Protein AF-A0A817J236-F1 (afdb_monomer_lite)

pLDDT: mean 90.13, std 6.98, range [57.06, 98.0]

Structure (mmCIF, N/CA/C/O backbone):
data_AF-A0A817J236-F1
#
_entry.id   AF-A0A817J236-F1
#
loop_
_atom_site.group_PDB
_atom_site.id
_atom_site.type_symbol
_atom_site.label_atom_id
_atom_site.label_alt_id
_atom_site.label_comp_id
_atom_site.label_asym_id
_atom_site.label_entity_id
_atom_site.label_seq_id
_atom_site.pdbx_PDB_ins_code
_atom_site.Cartn_x
_atom_site.Cartn_y
_atom_site.Cartn_z
_atom_site.occupancy
_atom_site.B_iso_or_equiv
_atom_site.auth_seq_id
_atom_site.auth_comp_id
_atom_site.auth_asym_id
_atom_site.auth_atom_id
_atom_site.pdbx_PDB_model_num
ATOM 1 N N . MET A 1 1 ? 10.620 3.086 -35.179 1.00 59.16 1 MET A N 1
ATOM 2 C CA . MET A 1 1 ? 10.027 1.957 -34.423 1.00 59.16 1 MET A CA 1
ATOM 3 C C . MET A 1 1 ? 8.522 2.167 -34.340 1.00 59.16 1 MET A C 1
ATOM 5 O O . MET A 1 1 ? 8.106 3.310 -34.234 1.00 59.16 1 MET A O 1
ATOM 9 N N . SER A 1 2 ? 7.717 1.107 -34.434 1.00 77.25 2 SER A N 1
ATOM 10 C CA . SER A 1 2 ? 6.258 1.175 -34.258 1.00 77.25 2 SER A CA 1
ATOM 11 C C . SER A 1 2 ? 5.903 0.584 -32.892 1.00 77.25 2 SER A C 1
ATOM 13 O O . SER A 1 2 ? 6.349 -0.519 -32.577 1.00 77.25 2 SER A O 1
ATOM 15 N N . PHE A 1 3 ? 5.149 1.328 -32.078 1.00 79.44 3 PHE A N 1
ATOM 16 C CA . PHE A 1 3 ? 4.637 0.852 -30.793 1.00 79.44 3 PHE A CA 1
ATOM 17 C C . PHE A 1 3 ? 3.575 -0.228 -31.025 1.00 79.44 3 PHE A C 1
ATOM 19 O O . PHE A 1 3 ? 2.620 -0.015 -31.772 1.00 79.44 3 PHE A O 1
ATOM 26 N N . ARG A 1 4 ? 3.741 -1.389 -30.383 1.00 83.38 4 ARG A N 1
ATOM 27 C CA . ARG A 1 4 ? 2.764 -2.484 -30.404 1.00 83.38 4 ARG A CA 1
ATOM 28 C C . ARG A 1 4 ? 2.146 -2.613 -29.009 1.00 83.38 4 ARG A C 1
ATOM 30 O O . ARG A 1 4 ? 2.825 -3.117 -28.118 1.00 83.38 4 ARG A O 1
ATOM 37 N N . PRO A 1 5 ? 0.895 -2.170 -28.795 1.00 85.62 5 PRO A N 1
ATOM 38 C CA . PRO A 1 5 ? 0.278 -2.233 -27.478 1.00 85.62 5 PRO A CA 1
ATOM 39 C C . PRO A 1 5 ? -0.109 -3.672 -27.134 1.00 85.62 5 PRO A C 1
ATOM 41 O O . PRO A 1 5 ? -1.067 -4.213 -27.683 1.00 85.62 5 PRO A O 1
ATOM 44 N N . VAL A 1 6 ? 0.607 -4.279 -26.190 1.00 91.50 6 VAL A N 1
ATOM 45 C CA . VAL A 1 6 ? 0.179 -5.508 -25.511 1.00 91.50 6 VAL A CA 1
ATOM 46 C C . VAL A 1 6 ? -0.031 -5.163 -24.042 1.00 91.50 6 VAL A C 1
ATOM 48 O O . VAL A 1 6 ? 0.921 -4.847 -23.335 1.00 91.50 6 VAL A O 1
ATOM 51 N N . ILE A 1 7 ? -1.287 -5.175 -23.595 1.00 90.69 7 ILE A N 1
ATOM 52 C CA . ILE A 1 7 ? -1.672 -4.791 -22.232 1.00 90.69 7 ILE A CA 1
ATOM 53 C C . ILE A 1 7 ? -2.074 -6.048 -21.466 1.00 90.69 7 ILE A C 1
ATOM 55 O O . ILE A 1 7 ? -2.933 -6.806 -21.915 1.00 90.69 7 ILE A O 1
ATOM 59 N N . ILE A 1 8 ? -1.464 -6.253 -20.299 1.00 91.81 8 ILE A N 1
ATOM 60 C CA . ILE A 1 8 ? -1.727 -7.392 -19.417 1.00 91.81 8 ILE A CA 1
ATOM 61 C C . ILE A 1 8 ? -2.245 -6.854 -18.084 1.00 91.81 8 ILE A C 1
ATOM 63 O O . ILE A 1 8 ? -1.614 -6.000 -17.463 1.00 91.81 8 ILE A O 1
ATOM 67 N N . ILE A 1 9 ? -3.389 -7.368 -17.631 1.00 92.38 9 ILE A N 1
ATOM 68 C CA . 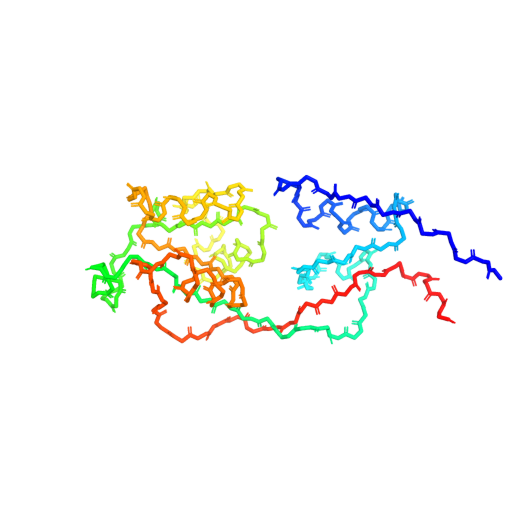ILE A 1 9 ? -3.935 -7.041 -16.312 1.00 92.38 9 ILE A CA 1
ATOM 69 C C . ILE A 1 9 ? -3.299 -7.981 -15.290 1.00 92.38 9 ILE A C 1
ATOM 71 O O . ILE A 1 9 ? -3.453 -9.201 -15.368 1.00 92.38 9 ILE A O 1
ATOM 75 N N . ALA A 1 10 ? -2.571 -7.413 -14.333 1.00 90.94 10 ALA A N 1
ATOM 76 C CA . ALA A 1 10 ? -1.937 -8.195 -13.286 1.00 90.94 10 ALA A CA 1
ATOM 77 C C . ALA A 1 10 ? -2.973 -8.741 -12.288 1.00 90.94 10 ALA A C 1
ATOM 79 O O . ALA A 1 10 ? -4.012 -8.126 -12.039 1.00 90.94 10 ALA A O 1
ATOM 80 N N . LYS A 1 11 ? -2.689 -9.907 -11.694 1.00 91.12 11 LYS A N 1
ATOM 81 C CA . LYS A 1 11 ? -3.563 -10.498 -10.669 1.00 91.12 11 LYS A CA 1
ATOM 82 C C . LYS A 1 11 ? -3.641 -9.567 -9.448 1.00 91.12 11 LYS A C 1
ATOM 84 O O . LYS A 1 11 ? -2.601 -9.055 -9.047 1.00 91.12 11 LYS A O 1
ATOM 89 N N . PRO A 1 12 ? -4.798 -9.423 -8.776 1.00 86.06 12 PRO A N 1
ATOM 90 C CA . PRO A 1 12 ? -4.933 -8.551 -7.599 1.00 86.06 12 PRO A CA 1
ATOM 91 C C . PRO A 1 12 ? -4.017 -8.901 -6.416 1.00 86.06 12 PRO A C 1
ATOM 93 O O . PRO A 1 12 ? -3.822 -8.080 -5.528 1.00 86.06 12 PRO A O 1
ATOM 96 N N . THR A 1 13 ? -3.489 -10.127 -6.389 1.00 88.19 13 THR A N 1
ATOM 97 C CA . THR A 1 13 ? -2.601 -10.650 -5.342 1.00 88.19 13 THR A CA 1
ATOM 98 C C . THR A 1 13 ? -1.115 -10.488 -5.664 1.00 88.19 13 THR A C 1
ATOM 100 O O . THR A 1 13 ? -0.286 -10.899 -4.853 1.00 88.19 13 THR A O 1
ATOM 103 N N . ILE A 1 14 ? -0.765 -9.988 -6.856 1.00 90.94 14 ILE A N 1
ATOM 104 C CA . ILE A 1 14 ? 0.638 -9.814 -7.244 1.00 90.94 14 ILE A CA 1
ATOM 105 C C . ILE A 1 14 ? 1.301 -8.782 -6.334 1.00 90.94 14 ILE A C 1
ATOM 107 O O . ILE A 1 14 ? 0.718 -7.735 -6.036 1.00 90.94 14 ILE A O 1
ATOM 111 N N . GLN A 1 15 ? 2.526 -9.056 -5.900 1.00 90.56 15 GLN A N 1
ATOM 112 C CA . GLN A 1 15 ? 3.254 -8.109 -5.070 1.00 90.56 15 GLN A CA 1
ATOM 113 C C . GLN A 1 15 ? 3.867 -6.997 -5.921 1.00 90.56 15 GLN A C 1
ATOM 115 O O . GLN A 1 15 ? 4.341 -7.218 -7.036 1.00 90.56 15 GLN A O 1
ATOM 120 N N . TYR A 1 16 ? 3.937 -5.784 -5.368 1.00 90.44 16 TYR A N 1
ATOM 121 C CA . TYR A 1 16 ? 4.554 -4.645 -6.059 1.00 90.44 16 TYR A CA 1
ATOM 122 C C . TYR A 1 16 ? 6.016 -4.907 -6.437 1.00 90.44 16 TYR A C 1
ATOM 124 O O . TYR A 1 16 ? 6.477 -4.426 -7.466 1.00 90.44 16 TYR A O 1
ATOM 132 N N . ASN A 1 17 ? 6.744 -5.677 -5.624 1.00 91.19 17 ASN A N 1
ATOM 133 C CA . ASN A 1 17 ? 8.123 -6.048 -5.936 1.00 91.19 17 ASN A CA 1
ATOM 134 C C . ASN A 1 17 ? 8.205 -6.972 -7.155 1.00 91.19 17 ASN A C 1
ATOM 136 O O . ASN A 1 17 ? 9.044 -6.730 -8.008 1.00 91.19 17 ASN A O 1
ATOM 140 N N . GLU A 1 18 ? 7.291 -7.936 -7.295 1.00 93.06 18 GLU A N 1
ATOM 141 C CA . GLU A 1 18 ? 7.250 -8.819 -8.469 1.00 93.06 18 GLU A CA 1
ATOM 142 C C . GLU A 1 18 ? 6.985 -8.030 -9.759 1.00 93.06 18 GLU A C 1
ATOM 144 O O . GLU A 1 18 ? 7.561 -8.326 -10.803 1.00 93.06 18 GLU A O 1
ATOM 149 N N . LEU A 1 19 ? 6.152 -6.985 -9.688 1.00 94.06 19 LEU A N 1
ATOM 150 C CA . LEU A 1 19 ? 5.909 -6.099 -10.827 1.00 94.06 19 LEU A CA 1
ATOM 151 C C . LEU A 1 19 ? 7.170 -5.322 -11.236 1.00 94.06 19 LEU A C 1
ATOM 153 O O . LEU A 1 19 ? 7.469 -5.210 -12.420 1.00 94.06 19 LEU A O 1
ATOM 157 N N . VAL A 1 20 ? 7.922 -4.794 -10.269 1.00 94.50 20 VAL A N 1
ATOM 158 C CA . VAL A 1 20 ? 9.167 -4.051 -10.538 1.00 94.50 20 VAL A CA 1
ATOM 159 C C . VAL A 1 20 ? 10.261 -4.993 -11.048 1.00 94.50 20 VAL A C 1
ATOM 161 O O . VAL A 1 20 ? 10.929 -4.674 -12.031 1.00 94.50 20 VAL A O 1
ATOM 164 N N . ASP A 1 21 ? 10.385 -6.179 -10.453 1.00 94.88 21 ASP A N 1
ATOM 165 C CA . ASP A 1 21 ? 11.308 -7.218 -10.912 1.00 94.88 21 ASP A CA 1
ATOM 166 C C . ASP A 1 21 ? 10.977 -7.650 -12.353 1.00 94.88 21 ASP A C 1
ATOM 168 O O . ASP A 1 21 ? 11.881 -7.910 -13.144 1.00 94.88 21 ASP A O 1
ATOM 172 N N . GLY A 1 22 ? 9.697 -7.678 -12.740 1.00 94.88 22 GLY A N 1
ATOM 173 C CA . GLY A 1 22 ? 9.283 -7.965 -14.116 1.00 94.88 22 GLY A CA 1
ATOM 174 C C . GLY A 1 22 ? 9.746 -6.921 -15.140 1.00 94.88 22 GLY A C 1
ATOM 175 O O . GLY A 1 22 ? 10.158 -7.306 -16.237 1.00 94.88 22 GLY A O 1
ATOM 176 N N . VAL A 1 23 ? 9.769 -5.631 -14.773 1.00 95.06 23 VAL A N 1
ATOM 177 C CA . VAL A 1 23 ? 10.363 -4.567 -15.611 1.00 95.06 23 VAL A CA 1
ATOM 178 C C . VAL A 1 23 ? 11.875 -4.760 -15.726 1.00 95.06 23 VAL A C 1
ATOM 180 O O . VAL A 1 23 ? 12.414 -4.774 -16.833 1.00 95.06 23 VAL A O 1
ATOM 183 N N . ALA A 1 24 ? 12.559 -4.965 -14.595 1.00 95.06 24 ALA A N 1
ATOM 184 C CA . ALA A 1 24 ? 14.010 -5.163 -14.561 1.00 95.06 24 ALA A CA 1
ATOM 185 C C . ALA A 1 24 ? 14.448 -6.378 -15.402 1.00 95.06 24 ALA A C 1
ATOM 187 O O . ALA A 1 24 ? 15.418 -6.310 -16.156 1.00 95.06 24 ALA A O 1
ATOM 188 N N . ASN A 1 25 ? 13.679 -7.469 -15.335 1.00 95.06 25 ASN A N 1
ATOM 189 C CA . ASN A 1 25 ? 13.939 -8.716 -16.057 1.00 95.06 25 ASN A CA 1
ATOM 190 C C . ASN A 1 25 ? 13.378 -8.740 -17.489 1.00 95.06 25 ASN A C 1
ATOM 192 O O . ASN A 1 25 ? 13.415 -9.787 -18.136 1.00 95.06 25 ASN A O 1
ATOM 196 N N . ARG A 1 26 ? 12.871 -7.609 -18.002 1.00 92.44 26 ARG A N 1
ATOM 197 C CA . ARG A 1 26 ? 12.355 -7.470 -19.377 1.00 92.44 26 ARG A CA 1
ATOM 198 C C . ARG A 1 26 ? 11.197 -8.426 -19.710 1.00 92.44 26 ARG A C 1
ATOM 200 O O . ARG A 1 26 ? 11.026 -8.807 -20.867 1.00 92.44 26 ARG A O 1
ATOM 207 N N . LEU A 1 27 ? 10.390 -8.800 -18.714 1.00 93.88 27 LEU A N 1
ATOM 208 C CA . LEU A 1 27 ? 9.151 -9.562 -18.932 1.00 93.88 27 LEU A CA 1
ATOM 209 C C . LEU A 1 27 ? 8.049 -8.684 -19.542 1.00 93.88 27 LEU A C 1
ATOM 211 O O . LEU A 1 27 ? 7.189 -9.173 -20.271 1.00 93.88 27 LEU A O 1
ATOM 215 N N . PHE A 1 28 ? 8.086 -7.389 -19.244 1.00 92.19 28 PHE A N 1
ATOM 216 C CA . PHE A 1 28 ? 7.265 -6.342 -19.843 1.00 92.19 28 PHE A CA 1
ATOM 217 C C . PHE A 1 28 ? 8.041 -5.021 -19.814 1.00 92.19 28 PHE A C 1
ATOM 219 O O . PHE A 1 28 ? 8.956 -4.850 -19.009 1.00 92.19 28 PHE A O 1
ATOM 226 N N . ASP A 1 29 ? 7.691 -4.087 -20.701 1.00 91.50 29 ASP A N 1
ATOM 227 C CA . ASP A 1 29 ? 8.440 -2.833 -20.854 1.00 91.50 29 ASP A CA 1
ATOM 228 C C . ASP A 1 29 ? 8.280 -1.888 -19.656 1.00 91.50 29 ASP A C 1
ATOM 230 O O . ASP A 1 29 ? 9.214 -1.175 -19.293 1.00 91.50 29 ASP A O 1
ATOM 234 N N . THR A 1 30 ? 7.092 -1.866 -19.046 1.00 92.50 30 THR A N 1
ATOM 235 C CA . THR A 1 30 ? 6.775 -1.018 -17.893 1.00 92.50 30 THR A CA 1
ATOM 236 C C . THR A 1 30 ? 5.516 -1.505 -17.171 1.00 92.50 30 THR A C 1
ATOM 238 O O . THR A 1 30 ? 4.798 -2.374 -17.669 1.00 92.50 30 THR A O 1
ATOM 241 N N . VAL A 1 31 ? 5.218 -0.925 -16.006 1.00 93.44 31 VAL A N 1
ATOM 242 C CA . VAL A 1 31 ? 3.954 -1.119 -15.290 1.00 93.44 31 VAL A CA 1
ATOM 243 C C . VAL A 1 31 ? 3.346 0.226 -14.895 1.00 93.44 31 VAL A C 1
ATOM 245 O O . VAL A 1 31 ? 4.016 1.099 -14.352 1.00 93.44 31 VAL A O 1
ATOM 248 N N . MET A 1 32 ? 2.045 0.388 -15.131 1.00 90.44 32 MET A N 1
ATOM 249 C CA . MET A 1 32 ? 1.290 1.578 -14.735 1.00 90.44 32 MET A CA 1
ATOM 250 C C . MET A 1 32 ? 0.388 1.231 -13.551 1.00 90.44 32 MET A C 1
ATOM 252 O O . MET A 1 32 ? -0.706 0.701 -13.715 1.00 90.44 32 MET A O 1
ATOM 256 N N . THR A 1 33 ? 0.870 1.488 -12.338 1.00 87.00 33 THR A N 1
ATOM 257 C CA . THR A 1 33 ? 0.107 1.295 -11.097 1.00 87.00 33 THR A CA 1
ATOM 258 C C . THR A 1 33 ? 0.648 2.216 -10.002 1.00 87.00 33 THR A C 1
ATOM 260 O O . THR A 1 33 ? 1.588 2.979 -10.227 1.00 87.00 33 THR A O 1
ATOM 263 N N . SER A 1 34 ? 0.082 2.150 -8.800 1.00 86.19 34 SER A N 1
ATOM 264 C CA . SER A 1 34 ? 0.527 2.880 -7.611 1.00 86.19 34 SER A CA 1
ATOM 265 C C . SER A 1 34 ? 1.841 2.330 -7.027 1.00 86.19 34 SER A C 1
ATOM 267 O O . SER A 1 34 ? 1.925 2.040 -5.831 1.00 86.19 34 SER A O 1
ATOM 269 N N . VAL A 1 35 ? 2.876 2.162 -7.863 1.00 89.25 35 VAL A N 1
ATOM 270 C CA . VAL A 1 35 ? 4.226 1.788 -7.417 1.00 89.25 35 VAL A CA 1
ATOM 271 C C . VAL A 1 35 ? 4.862 2.988 -6.739 1.00 89.25 35 VAL A C 1
ATOM 273 O O . VAL A 1 35 ? 5.006 4.057 -7.329 1.00 89.25 35 VAL A O 1
ATOM 276 N N . ALA A 1 36 ? 5.252 2.809 -5.484 1.00 87.44 36 ALA A N 1
ATOM 277 C CA . ALA A 1 36 ? 6.041 3.791 -4.760 1.00 87.44 36 ALA A CA 1
ATOM 278 C C . ALA A 1 36 ? 7.530 3.431 -4.819 1.00 87.44 36 ALA A C 1
ATOM 280 O O . ALA A 1 36 ? 7.905 2.256 -4.766 1.00 87.44 36 ALA A O 1
ATOM 281 N N . ILE A 1 37 ? 8.376 4.454 -4.899 1.00 86.88 37 ILE A N 1
ATOM 282 C CA . ILE A 1 37 ? 9.831 4.294 -4.882 1.00 86.88 37 ILE A CA 1
ATOM 283 C C . ILE A 1 37 ? 10.267 3.794 -3.504 1.00 86.88 37 ILE A C 1
ATOM 285 O O . ILE A 1 37 ? 9.797 4.290 -2.477 1.00 86.88 37 ILE A O 1
ATOM 289 N N . ASN A 1 38 ? 11.212 2.861 -3.485 1.00 85.38 38 ASN A N 1
ATOM 290 C CA . ASN A 1 38 ? 12.009 2.556 -2.303 1.00 85.38 38 ASN A CA 1
ATOM 291 C C . ASN A 1 38 ? 13.462 2.269 -2.716 1.00 85.38 38 ASN A C 1
ATOM 293 O O . ASN A 1 38 ? 13.766 2.095 -3.901 1.00 85.38 38 ASN A O 1
ATOM 297 N N . ALA A 1 39 ? 14.362 2.201 -1.734 1.00 86.00 39 ALA A N 1
ATOM 298 C CA . ALA A 1 39 ? 15.788 1.992 -1.981 1.00 86.00 39 ALA A CA 1
ATOM 299 C C . ALA A 1 39 ? 16.098 0.654 -2.676 1.00 86.00 39 ALA A C 1
ATOM 301 O O . ALA A 1 39 ? 17.104 0.552 -3.371 1.00 86.00 39 ALA A O 1
ATOM 302 N N . LYS A 1 40 ? 15.255 -0.373 -2.501 1.00 89.06 40 LY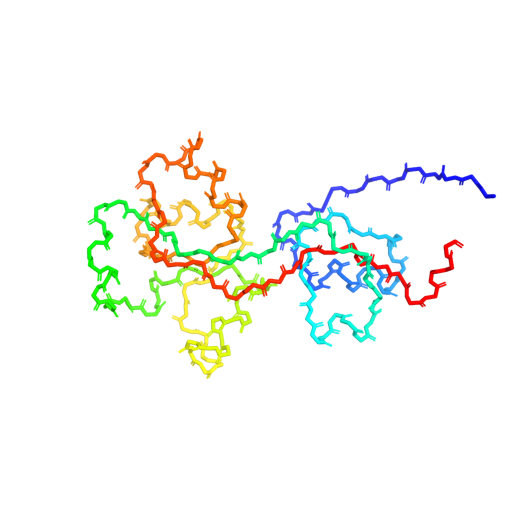S A N 1
ATOM 303 C CA . LYS A 1 40 ? 15.421 -1.671 -3.169 1.00 89.06 40 LYS A CA 1
ATOM 304 C C . LYS A 1 40 ? 15.093 -1.565 -4.660 1.00 89.06 40 LYS A C 1
ATOM 306 O O . LYS A 1 40 ? 15.889 -1.997 -5.485 1.00 89.06 40 LYS A O 1
ATOM 311 N N . ARG A 1 41 ? 13.952 -0.965 -5.003 1.00 91.31 41 ARG A N 1
ATOM 312 C CA . ARG A 1 41 ? 13.466 -0.821 -6.383 1.00 91.31 41 ARG A CA 1
ATOM 313 C C . ARG A 1 41 ? 14.352 0.125 -7.193 1.00 91.31 41 ARG A C 1
ATOM 315 O O . ARG A 1 41 ? 14.710 -0.201 -8.315 1.00 91.31 41 ARG A O 1
ATOM 322 N N . ASN A 1 42 ? 14.801 1.226 -6.588 1.00 90.69 42 ASN A N 1
ATOM 323 C CA . ASN A 1 42 ? 15.660 2.217 -7.250 1.00 90.69 42 ASN A CA 1
ATOM 324 C C . ASN A 1 42 ? 17.058 1.689 -7.633 1.00 90.69 42 ASN A C 1
ATOM 326 O O . ASN A 1 42 ? 17.817 2.380 -8.299 1.00 90.69 42 ASN A O 1
ATOM 330 N N . LYS A 1 43 ? 17.434 0.483 -7.183 1.00 93.44 43 LYS A N 1
ATOM 331 C CA . LYS A 1 43 ? 18.684 -0.174 -7.595 1.00 93.44 43 LYS A CA 1
ATOM 332 C C . LYS A 1 43 ? 18.555 -0.952 -8.902 1.00 93.44 43 LYS A C 1
ATOM 334 O O . LYS A 1 43 ? 19.581 -1.240 -9.507 1.00 93.44 43 LYS A O 1
ATOM 339 N N . ILE A 1 44 ? 17.337 -1.333 -9.291 1.00 94.44 44 ILE A N 1
ATOM 340 C CA . ILE A 1 44 ? 17.094 -2.291 -10.383 1.00 94.44 44 ILE A CA 1
ATOM 341 C C . ILE A 1 44 ? 16.276 -1.709 -11.540 1.00 94.44 44 ILE A C 1
ATOM 343 O O . ILE A 1 44 ? 16.272 -2.274 -12.628 1.00 94.44 44 ILE A O 1
ATOM 347 N N . VAL A 1 45 ? 15.586 -0.592 -11.313 1.00 94.62 45 VAL A N 1
ATOM 348 C CA . VAL A 1 45 ? 14.830 0.157 -12.322 1.00 94.62 45 VAL A CA 1
ATOM 349 C C . VAL A 1 45 ? 15.039 1.651 -12.103 1.00 94.62 45 VAL A C 1
ATOM 351 O O . VAL A 1 45 ? 15.315 2.079 -10.979 1.00 94.62 45 VAL A O 1
ATOM 354 N N . ASP A 1 46 ? 14.852 2.424 -13.166 1.00 93.25 46 ASP A N 1
ATOM 355 C CA . ASP A 1 46 ? 14.664 3.868 -13.084 1.00 93.25 46 ASP A CA 1
ATOM 356 C C . ASP A 1 46 ? 13.180 4.191 -12.882 1.00 93.25 46 ASP A C 1
ATOM 358 O O . ASP A 1 46 ? 12.305 3.334 -13.018 1.00 93.25 46 ASP A O 1
ATOM 362 N N . PHE A 1 47 ? 12.874 5.443 -12.556 1.00 92.12 47 PHE A N 1
ATOM 363 C CA . PHE A 1 47 ? 11.504 5.905 -12.369 1.00 92.12 47 PHE A CA 1
ATOM 364 C C . PHE A 1 47 ? 11.230 7.172 -13.180 1.00 92.12 47 PHE A C 1
ATOM 366 O O . PHE A 1 47 ? 12.078 8.056 -13.292 1.00 92.12 47 PHE A O 1
ATOM 373 N N . SER A 1 48 ? 10.017 7.269 -13.727 1.00 92.12 48 SER A N 1
ATOM 374 C CA . SER A 1 48 ? 9.524 8.470 -14.405 1.00 92.12 48 SER A CA 1
ATOM 375 C C . SER A 1 48 ? 9.432 9.672 -13.461 1.00 92.12 48 SER A C 1
ATOM 377 O O . SER A 1 48 ? 9.522 9.540 -12.243 1.00 92.12 48 SER A O 1
ATOM 379 N N . ALA A 1 49 ? 9.088 10.850 -13.989 1.00 90.81 49 ALA A N 1
ATOM 380 C CA . ALA A 1 49 ? 8.557 11.928 -13.153 1.00 90.81 49 ALA A CA 1
ATOM 381 C C . ALA A 1 49 ? 7.330 11.458 -12.338 1.00 90.81 49 ALA A C 1
ATOM 383 O O . ALA A 1 49 ? 6.636 10.510 -12.719 1.00 90.81 49 ALA A O 1
ATOM 384 N N . ALA A 1 50 ? 7.081 12.104 -11.193 1.00 91.69 50 ALA A N 1
ATOM 385 C CA . ALA A 1 50 ? 5.943 11.798 -10.326 1.00 91.69 50 ALA A CA 1
ATOM 386 C C . ALA A 1 50 ? 4.617 11.930 -11.087 1.00 91.69 50 ALA A C 1
ATOM 388 O O . ALA A 1 50 ? 4.318 12.995 -11.621 1.00 91.69 50 ALA A O 1
ATOM 389 N N . ILE A 1 51 ? 3.818 10.860 -11.098 1.00 91.94 51 ILE A N 1
ATOM 390 C CA . ILE A 1 51 ? 2.496 10.855 -11.744 1.00 91.94 51 ILE A CA 1
ATOM 391 C C . ILE A 1 51 ? 1.369 11.160 -10.756 1.00 91.94 51 ILE A C 1
ATOM 393 O O . ILE A 1 51 ? 0.296 11.600 -11.158 1.00 91.94 51 ILE A O 1
ATOM 397 N N . PHE A 1 52 ? 1.597 10.925 -9.459 1.00 90.38 52 PHE A N 1
ATOM 398 C CA . PHE A 1 52 ? 0.597 11.164 -8.422 1.00 90.38 52 PHE A CA 1
ATOM 399 C C . PHE A 1 52 ? 1.249 11.318 -7.035 1.00 90.38 52 PHE A C 1
ATOM 401 O O . PHE A 1 52 ? 2.128 10.520 -6.692 1.00 90.38 52 PHE A O 1
ATOM 408 N N . PRO A 1 53 ? 0.845 12.300 -6.207 1.00 90.56 53 PRO A N 1
ATOM 409 C CA . PRO A 1 53 ? 1.343 12.428 -4.842 1.00 90.56 53 PRO A CA 1
ATOM 410 C C . PRO A 1 53 ? 0.800 11.304 -3.956 1.00 90.56 53 PRO A C 1
ATOM 412 O O . PRO A 1 53 ? -0.380 10.963 -3.983 1.00 90.56 53 PRO A O 1
ATOM 415 N N . ARG A 1 54 ? 1.658 10.738 -3.115 1.00 90.94 54 ARG A N 1
ATOM 416 C CA . ARG A 1 54 ? 1.311 9.649 -2.205 1.00 90.94 54 ARG A CA 1
ATOM 417 C C . ARG A 1 54 ? 1.362 10.134 -0.765 1.00 90.94 54 ARG A C 1
ATOM 419 O O . ARG A 1 54 ? 2.337 10.744 -0.343 1.00 90.94 54 ARG A O 1
ATOM 426 N N . ALA A 1 55 ? 0.360 9.747 0.008 1.00 93.31 55 ALA A N 1
ATOM 427 C CA . ALA A 1 55 ? 0.407 9.750 1.462 1.00 93.31 55 ALA A CA 1
ATOM 428 C C . ALA A 1 55 ? -0.400 8.562 2.004 1.00 93.31 55 ALA A C 1
ATOM 430 O O . ALA A 1 55 ? -1.165 7.941 1.256 1.00 93.31 55 ALA A O 1
ATOM 431 N N . TYR A 1 56 ? -0.227 8.248 3.285 1.00 93.88 56 TYR A N 1
ATOM 432 C CA . TYR A 1 56 ? -1.026 7.254 3.999 1.00 93.88 56 TYR A CA 1
ATOM 433 C C . TYR A 1 56 ? -2.025 7.910 4.952 1.00 93.88 56 TYR A C 1
ATOM 435 O O . TYR A 1 56 ? -1.810 9.021 5.440 1.00 93.88 56 TYR A O 1
ATOM 443 N N . ARG A 1 57 ? -3.129 7.204 5.200 1.00 93.62 57 ARG A N 1
ATOM 444 C CA . ARG A 1 57 ? -4.159 7.524 6.193 1.00 93.62 57 ARG A CA 1
ATOM 445 C C . ARG A 1 57 ? -4.450 6.279 7.027 1.00 93.62 57 ARG A C 1
ATOM 447 O O . ARG A 1 57 ? -4.274 5.155 6.555 1.00 93.62 57 ARG A O 1
ATOM 454 N N . ILE A 1 58 ? -4.921 6.498 8.251 1.00 93.06 58 ILE A N 1
ATOM 455 C CA . ILE A 1 58 ? -5.504 5.445 9.084 1.00 93.06 58 ILE A CA 1
ATOM 456 C C . ILE A 1 58 ? -7.000 5.399 8.794 1.00 93.06 58 ILE A C 1
ATOM 458 O O . ILE A 1 58 ? -7.664 6.437 8.845 1.00 93.06 58 ILE A O 1
ATOM 462 N N . VAL A 1 59 ? -7.521 4.207 8.515 1.00 94.38 59 VAL A N 1
ATOM 463 C CA . VAL A 1 59 ? -8.947 3.947 8.271 1.00 94.38 59 VAL A CA 1
ATOM 464 C C . VAL A 1 59 ? -9.511 3.112 9.409 1.00 94.38 59 VAL A C 1
ATOM 466 O O . VAL A 1 59 ? -8.842 2.200 9.879 1.00 94.38 59 VAL A O 1
ATOM 469 N N . THR A 1 60 ? -10.730 3.419 9.842 1.00 94.38 60 THR A N 1
ATOM 470 C CA . THR A 1 60 ? -11.460 2.700 10.898 1.00 94.38 60 THR A CA 1
ATOM 471 C C . THR A 1 60 ? -12.961 2.731 10.645 1.00 94.38 60 THR A C 1
ATOM 473 O O . THR A 1 60 ? -13.457 3.593 9.922 1.00 94.38 60 THR A O 1
ATOM 476 N N . ARG A 1 61 ? -13.709 1.863 11.331 1.00 93.56 61 ARG A N 1
ATOM 477 C CA . ARG A 1 61 ? -15.153 2.036 11.538 1.00 93.56 61 ARG A CA 1
ATOM 478 C C . ARG A 1 61 ? -15.445 3.298 12.363 1.00 93.56 61 ARG A C 1
ATOM 480 O O . ARG A 1 61 ? -14.758 3.562 13.357 1.00 93.56 61 ARG A O 1
ATOM 487 N N . LYS A 1 62 ? -16.501 4.040 12.011 1.00 90.69 62 LYS A N 1
ATOM 488 C CA . LYS A 1 62 ? -16.942 5.263 12.720 1.00 90.69 62 LYS A CA 1
ATOM 489 C C . LYS A 1 62 ? -17.137 5.087 14.238 1.00 90.69 62 LYS A C 1
ATOM 491 O O . LYS A 1 62 ? -16.594 5.913 14.981 1.00 90.69 62 LYS A O 1
ATOM 496 N N . PRO A 1 63 ? -17.800 4.021 14.739 1.00 83.31 63 PRO A N 1
ATOM 497 C CA . PRO A 1 63 ? -18.009 3.829 16.180 1.00 83.31 63 PRO A CA 1
ATOM 498 C C . PRO A 1 63 ? -16.712 3.667 16.984 1.00 83.31 63 PRO A C 1
ATOM 500 O O . PRO A 1 63 ? -16.687 3.948 18.177 1.00 83.31 63 PRO A O 1
ATOM 503 N N . LYS A 1 64 ? -15.624 3.230 16.337 1.00 77.38 64 LYS A N 1
ATOM 504 C CA . LYS A 1 64 ? -14.323 2.958 16.968 1.00 77.38 64 LYS A CA 1
ATOM 505 C C . LYS A 1 64 ? -13.356 4.144 16.946 1.00 77.38 64 LYS A C 1
ATOM 507 O O . LYS A 1 64 ? -12.275 4.071 17.525 1.00 77.38 64 LYS A O 1
ATOM 512 N N . SER A 1 65 ? -13.744 5.256 16.323 1.00 75.56 65 SER A N 1
ATOM 513 C CA . SER A 1 65 ? -12.866 6.414 16.120 1.00 75.56 65 SER A CA 1
ATOM 514 C C . SER A 1 65 ? -12.325 7.038 17.416 1.00 75.56 65 SER A C 1
ATOM 516 O O . SER A 1 65 ? -11.188 7.509 17.425 1.00 75.56 65 SER A O 1
ATOM 518 N N . ASN A 1 66 ? -13.084 7.001 18.518 1.00 70.81 66 ASN A N 1
ATOM 519 C CA . ASN A 1 66 ? -12.640 7.518 19.819 1.00 70.81 66 ASN A CA 1
ATOM 520 C C . ASN A 1 66 ? -11.619 6.601 20.514 1.00 70.81 66 ASN A C 1
ATOM 522 O O . ASN A 1 66 ? -10.657 7.105 21.091 1.00 70.81 66 ASN A O 1
ATOM 526 N N . ASP A 1 67 ? -11.777 5.277 20.413 1.00 71.88 67 ASP A N 1
ATOM 527 C CA . ASP A 1 67 ? -10.842 4.299 20.995 1.00 71.88 67 ASP A CA 1
ATOM 528 C C . ASP A 1 67 ? -9.443 4.446 20.368 1.00 71.88 67 ASP A C 1
ATOM 530 O O . ASP A 1 67 ? -8.422 4.437 21.057 1.00 71.88 67 ASP A O 1
ATOM 534 N N . ILE A 1 68 ? -9.412 4.673 19.053 1.00 74.44 68 ILE A N 1
ATOM 535 C CA . ILE A 1 68 ? -8.190 4.834 18.255 1.00 74.44 68 ILE A CA 1
ATOM 536 C C . ILE A 1 68 ? -7.445 6.122 18.592 1.00 74.44 68 ILE A C 1
ATOM 538 O O . ILE A 1 68 ? -6.219 6.115 18.683 1.00 74.44 68 ILE A O 1
ATOM 542 N N . ARG A 1 69 ? -8.167 7.225 18.826 1.00 69.56 69 ARG A N 1
ATOM 543 C CA . ARG A 1 69 ? -7.557 8.507 19.223 1.00 69.56 69 ARG A CA 1
ATOM 544 C C . ARG A 1 69 ? -6.812 8.416 20.556 1.00 69.56 69 ARG A C 1
ATOM 546 O O . ARG A 1 69 ? -5.880 9.182 20.772 1.00 69.56 69 ARG A O 1
ATOM 553 N N . ASN A 1 70 ? -7.178 7.455 21.402 1.00 72.25 70 ASN A N 1
ATOM 554 C CA . ASN A 1 70 ? -6.523 7.201 22.683 1.00 72.25 70 ASN A CA 1
ATOM 555 C C . ASN A 1 70 ? -5.332 6.227 22.578 1.00 72.25 70 ASN A C 1
ATOM 557 O O . ASN A 1 70 ? -4.770 5.843 23.603 1.00 72.25 70 ASN A O 1
ATOM 561 N N . GLY A 1 71 ? -4.948 5.811 21.364 1.00 70.12 71 GLY A N 1
ATOM 562 C CA . GLY A 1 71 ? -3.723 5.048 21.098 1.00 70.12 71 GLY A CA 1
ATOM 563 C C . GLY A 1 71 ? -3.731 3.594 21.580 1.00 70.12 71 GLY A C 1
ATOM 564 O O . GLY A 1 71 ? -2.684 2.953 21.598 1.00 70.12 71 GLY A O 1
ATOM 565 N N . LYS A 1 72 ? -4.887 3.049 21.977 1.00 73.31 72 LYS A N 1
ATOM 566 C CA . LYS A 1 72 ? -5.000 1.673 22.484 1.00 73.31 72 LYS A CA 1
ATOM 567 C C . LYS A 1 72 ? -5.485 0.732 21.388 1.00 73.31 72 LYS A C 1
ATOM 569 O O . LYS A 1 72 ? -6.657 0.371 21.353 1.00 73.31 72 LYS A O 1
ATOM 574 N N . ILE A 1 73 ? -4.583 0.336 20.496 1.00 86.12 73 ILE A N 1
ATOM 575 C CA . ILE A 1 73 ? -4.883 -0.645 19.449 1.00 86.12 73 ILE A CA 1
ATOM 576 C C . ILE A 1 73 ? -3.906 -1.799 19.593 1.00 86.12 73 ILE A C 1
ATOM 578 O O . ILE A 1 73 ? -2.694 -1.595 19.621 1.00 86.12 73 ILE A O 1
ATOM 582 N N . LEU A 1 74 ? -4.437 -3.014 19.704 1.00 90.81 74 LEU A N 1
ATOM 583 C CA . LEU A 1 74 ? -3.603 -4.208 19.707 1.00 90.81 74 LEU A CA 1
ATOM 584 C C . LEU A 1 74 ? -2.941 -4.358 18.327 1.00 90.81 74 LEU A C 1
ATOM 586 O O . LEU A 1 74 ? -3.653 -4.237 17.328 1.00 90.81 74 LEU A O 1
ATOM 590 N N . PRO A 1 75 ? -1.631 -4.658 18.240 1.00 93.06 75 PRO A N 1
ATOM 591 C CA . PRO A 1 75 ? -0.939 -4.799 16.957 1.00 93.06 75 PRO A CA 1
ATOM 592 C C . PRO A 1 75 ? -1.651 -5.745 15.981 1.00 93.06 75 PRO A C 1
ATOM 594 O O . PRO A 1 75 ? -1.887 -5.392 14.831 1.00 93.06 75 PRO A O 1
ATOM 597 N N . ASN A 1 76 ? -2.151 -6.881 16.470 1.00 95.62 76 ASN A N 1
ATOM 598 C CA . ASN A 1 76 ? -2.879 -7.873 15.672 1.00 95.62 76 ASN A CA 1
ATOM 599 C C . ASN A 1 76 ? -4.290 -7.435 15.223 1.00 95.62 76 ASN A C 1
ATOM 601 O O . ASN A 1 76 ? -4.997 -8.226 14.606 1.00 95.62 76 ASN A O 1
ATOM 605 N N . ARG A 1 77 ? -4.715 -6.208 15.545 1.00 95.38 77 ARG A N 1
ATOM 606 C CA . ARG A 1 77 ? -5.935 -5.557 15.034 1.00 95.38 77 ARG A CA 1
ATOM 607 C C . ARG A 1 77 ? -5.615 -4.396 14.086 1.00 95.38 77 ARG A C 1
ATOM 609 O O . ARG A 1 77 ? -6.524 -3.663 13.693 1.00 95.38 77 ARG A O 1
ATOM 616 N N . ILE A 1 78 ? -4.342 -4.228 13.724 1.00 95.69 78 ILE A N 1
ATOM 617 C CA . ILE A 1 78 ? -3.865 -3.298 12.700 1.00 95.69 78 ILE A CA 1
ATOM 618 C C . ILE A 1 78 ? -3.707 -4.084 11.398 1.00 95.69 78 ILE A C 1
ATOM 620 O O . ILE A 1 78 ? -2.796 -4.894 11.262 1.00 95.69 78 ILE A O 1
ATOM 624 N N . GLY A 1 79 ? -4.598 -3.854 10.441 1.00 97.19 79 GLY A N 1
ATOM 625 C CA . GLY A 1 79 ? -4.537 -4.437 9.109 1.00 97.19 79 GLY A CA 1
ATOM 626 C C . GLY A 1 79 ? -3.470 -3.780 8.242 1.00 97.19 79 GLY A C 1
ATOM 627 O O . GLY A 1 79 ? -3.481 -2.560 8.046 1.00 97.19 79 GLY A O 1
ATOM 628 N N . ILE A 1 80 ? -2.574 -4.590 7.679 1.00 96.75 80 ILE A N 1
ATOM 629 C CA . ILE A 1 80 ? -1.523 -4.138 6.762 1.00 96.75 80 ILE A CA 1
ATOM 630 C C . ILE A 1 80 ? -1.522 -5.020 5.517 1.00 96.75 80 ILE A C 1
ATOM 632 O O . ILE A 1 80 ? -1.439 -6.244 5.604 1.00 96.75 80 ILE A O 1
ATOM 636 N N . LEU A 1 81 ? -1.576 -4.385 4.345 1.00 93.94 81 LEU A N 1
ATOM 637 C CA . LEU A 1 81 ? -1.410 -5.068 3.065 1.00 93.94 81 LEU A CA 1
ATOM 638 C C . LEU A 1 81 ? 0.052 -5.507 2.904 1.00 93.94 81 LEU A C 1
ATOM 640 O O . LEU A 1 81 ? 0.943 -4.660 2.781 1.00 93.94 81 LEU A O 1
ATOM 644 N N . VAL A 1 82 ? 0.286 -6.817 2.899 1.00 93.50 82 VAL A N 1
ATOM 645 C CA . VAL A 1 82 ? 1.624 -7.412 2.780 1.00 93.50 82 VAL A CA 1
ATOM 646 C C . VAL A 1 82 ? 2.259 -7.026 1.440 1.00 93.50 82 VAL A C 1
ATOM 648 O O . VAL A 1 82 ? 1.571 -6.921 0.427 1.00 93.50 82 VAL A O 1
ATOM 651 N N . GLY A 1 83 ? 3.565 -6.753 1.462 1.00 87.69 83 GLY A N 1
ATOM 652 C CA . GLY A 1 83 ? 4.399 -6.324 0.336 1.00 87.69 83 GLY A CA 1
ATOM 653 C C . GLY A 1 83 ? 4.116 -4.912 -0.183 1.00 87.69 83 GLY A C 1
ATOM 654 O O . GLY A 1 83 ? 4.700 -4.482 -1.185 1.00 87.69 83 GLY A O 1
ATOM 655 N N . SER A 1 84 ? 3.248 -4.162 0.499 1.00 89.56 84 SER A N 1
ATOM 656 C CA . SER A 1 84 ? 3.039 -2.741 0.239 1.00 89.56 84 SER A CA 1
ATOM 657 C C . SER A 1 84 ? 4.084 -1.875 0.953 1.00 89.56 84 SER A C 1
ATOM 659 O O . SER A 1 84 ? 4.678 -2.266 1.955 1.00 89.56 84 SER A O 1
ATOM 661 N N . GLN A 1 85 ? 4.244 -0.627 0.506 1.00 89.56 85 GLN A N 1
ATOM 662 C CA . GLN A 1 85 ? 5.036 0.361 1.253 1.00 89.56 85 GLN A CA 1
ATOM 663 C C . GLN A 1 85 ? 4.445 0.679 2.644 1.00 89.56 85 GLN A C 1
ATOM 665 O O . GLN A 1 85 ? 5.148 1.252 3.472 1.00 89.56 85 GLN A O 1
ATOM 670 N N . ALA A 1 86 ? 3.167 0.369 2.903 1.00 92.31 86 ALA A N 1
ATOM 671 C CA . ALA A 1 86 ? 2.592 0.513 4.239 1.00 92.31 86 ALA A CA 1
ATOM 672 C C . ALA A 1 86 ? 3.167 -0.535 5.204 1.00 92.31 86 ALA A C 1
ATOM 674 O O . ALA A 1 86 ? 3.387 -0.211 6.367 1.00 92.31 86 ALA A O 1
ATOM 675 N N . GLU A 1 87 ? 3.473 -1.748 4.719 1.00 94.00 87 GLU A N 1
ATOM 676 C CA . GLU A 1 87 ? 4.185 -2.761 5.508 1.00 94.00 87 GLU A CA 1
ATOM 677 C C . GLU A 1 87 ? 5.589 -2.276 5.865 1.00 94.00 87 GLU A C 1
ATOM 679 O O . GLU A 1 87 ? 5.957 -2.298 7.034 1.00 94.00 87 GLU A O 1
ATOM 684 N N . GLU A 1 88 ? 6.346 -1.768 4.888 1.00 91.75 88 GLU A N 1
ATOM 685 C CA . GLU A 1 88 ? 7.687 -1.222 5.141 1.00 91.75 88 GLU A CA 1
ATOM 686 C C . GLU A 1 88 ? 7.649 -0.098 6.187 1.00 91.75 88 GLU A C 1
ATOM 688 O O . GLU A 1 88 ? 8.465 -0.078 7.107 1.00 91.75 88 GLU A O 1
ATOM 693 N N . TYR A 1 89 ? 6.670 0.808 6.088 1.00 92.69 89 TYR A N 1
ATOM 694 C CA . TYR A 1 89 ? 6.483 1.871 7.075 1.00 92.69 89 TYR A CA 1
ATOM 695 C C . TYR A 1 89 ? 6.142 1.325 8.467 1.00 92.69 89 TYR A C 1
ATOM 697 O O . TYR A 1 89 ? 6.718 1.778 9.454 1.00 92.69 89 TYR A O 1
ATOM 705 N N . TYR A 1 90 ? 5.227 0.356 8.562 1.00 94.88 90 TYR A N 1
ATOM 706 C CA . TYR A 1 90 ? 4.850 -0.251 9.838 1.00 94.88 90 TYR A CA 1
ATOM 707 C C . TYR A 1 90 ? 6.053 -0.923 10.509 1.00 94.88 90 TYR A C 1
ATOM 709 O O . TYR A 1 90 ? 6.344 -0.646 11.672 1.00 94.88 90 TYR A O 1
ATOM 717 N N . LEU A 1 91 ? 6.787 -1.744 9.756 1.00 95.31 91 LEU A N 1
ATOM 718 C CA . LEU A 1 91 ? 7.964 -2.450 10.257 1.00 95.31 91 LEU A CA 1
ATOM 719 C C . LEU A 1 91 ? 9.044 -1.477 10.724 1.00 95.31 91 LEU A C 1
ATOM 721 O O . LEU A 1 91 ? 9.579 -1.635 11.817 1.00 95.31 91 LEU A O 1
ATOM 725 N N . TYR A 1 92 ? 9.314 -0.428 9.951 1.00 93.44 92 TYR A N 1
ATOM 726 C CA . TYR A 1 92 ? 10.367 0.523 10.288 1.00 93.44 92 TYR A CA 1
ATOM 727 C C . TYR A 1 92 ? 9.986 1.474 11.434 1.00 93.44 92 TYR A C 1
ATOM 729 O O . TYR A 1 92 ? 10.781 1.707 12.341 1.00 93.44 92 TYR A O 1
ATOM 737 N N . SER A 1 93 ? 8.785 2.056 11.395 1.00 91.50 93 SER A N 1
ATOM 738 C CA . SER A 1 93 ? 8.410 3.179 12.269 1.00 91.50 93 SER A CA 1
ATOM 739 C C . SER A 1 93 ? 7.514 2.808 13.447 1.00 91.50 93 SER A C 1
ATOM 741 O O . SER A 1 93 ? 7.421 3.599 14.382 1.00 91.50 93 SER A O 1
ATOM 743 N N . ILE A 1 94 ? 6.835 1.658 13.410 1.00 91.88 94 ILE A N 1
ATOM 744 C CA . ILE A 1 94 ? 5.842 1.285 14.428 1.00 91.88 94 ILE A CA 1
ATOM 745 C C . ILE A 1 94 ? 6.313 0.074 15.231 1.00 91.88 94 ILE A C 1
ATOM 747 O O . ILE A 1 94 ? 6.339 0.139 16.458 1.00 91.88 94 ILE A O 1
ATOM 751 N N . SER A 1 95 ? 6.694 -1.017 14.565 1.00 94.50 95 SER A N 1
ATOM 752 C CA . SER A 1 95 ? 6.915 -2.304 15.236 1.00 94.50 95 SER A CA 1
ATOM 753 C C . SER A 1 95 ? 8.371 -2.745 15.358 1.00 94.50 95 SER A C 1
ATOM 755 O O . SER A 1 95 ? 8.621 -3.765 15.998 1.00 94.50 95 SER A O 1
ATOM 757 N N . GLN A 1 96 ? 9.323 -1.998 14.786 1.00 94.00 96 GLN A N 1
ATOM 758 C CA . GLN A 1 96 ? 10.760 -2.311 14.822 1.00 94.00 96 GLN A CA 1
ATOM 759 C C . GLN A 1 96 ? 11.043 -3.723 14.275 1.00 94.00 96 GLN A C 1
ATOM 761 O O . GLN A 1 96 ? 11.493 -4.618 14.986 1.00 94.00 96 GLN A O 1
ATOM 766 N N . ASP A 1 97 ? 10.693 -3.926 13.004 1.00 94.88 97 ASP A N 1
ATOM 767 C CA . ASP A 1 97 ? 10.798 -5.173 12.231 1.00 94.88 97 ASP A CA 1
ATOM 768 C C . ASP A 1 97 ? 9.921 -6.340 12.715 1.00 94.88 97 ASP A C 1
ATOM 770 O O . ASP A 1 97 ? 9.911 -7.424 12.119 1.00 94.88 97 ASP A O 1
ATOM 774 N N . LYS A 1 98 ? 9.098 -6.130 13.746 1.00 96.44 98 LYS A N 1
ATOM 775 C CA . LYS A 1 98 ? 8.174 -7.151 14.236 1.00 96.44 98 LYS A CA 1
ATOM 776 C C . LYS A 1 98 ? 6.918 -7.235 13.363 1.00 96.44 98 LYS A C 1
ATOM 778 O O . LYS A 1 98 ? 6.161 -6.276 13.223 1.00 96.44 98 LYS A O 1
ATOM 783 N N . LYS A 1 99 ? 6.648 -8.419 12.812 1.00 96.38 99 LYS A N 1
ATOM 784 C CA . LYS A 1 99 ? 5.427 -8.721 12.043 1.00 96.38 99 LYS A CA 1
ATOM 785 C C . LYS A 1 99 ? 4.276 -9.143 12.961 1.00 96.38 99 LYS A 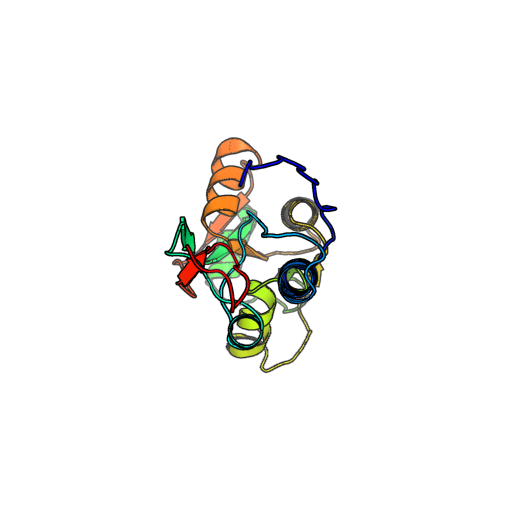C 1
ATOM 787 O O . LYS A 1 99 ? 3.857 -10.294 12.938 1.00 96.38 99 LYS A O 1
ATOM 792 N N . ASP A 1 100 ? 3.813 -8.229 13.809 1.00 96.88 100 ASP A N 1
ATOM 793 C CA . ASP A 1 100 ? 2.707 -8.465 14.753 1.00 96.88 100 ASP A CA 1
ATOM 794 C C . ASP A 1 100 ? 1.367 -7.844 14.332 1.00 96.88 100 ASP A C 1
ATOM 796 O O . ASP A 1 100 ? 0.395 -7.914 15.084 1.00 96.88 100 ASP A O 1
ATOM 800 N N . TYR A 1 101 ? 1.317 -7.274 13.129 1.00 97.31 101 TYR A N 1
ATOM 801 C CA . TYR A 1 101 ? 0.108 -6.768 12.491 1.00 97.31 101 TYR A CA 1
ATOM 802 C C . TYR A 1 101 ? -0.791 -7.903 11.959 1.00 97.31 101 TYR A C 1
ATOM 804 O O . TYR A 1 101 ? -0.353 -9.044 11.813 1.00 97.31 101 TYR A O 1
ATOM 812 N N . TYR A 1 102 ? -2.044 -7.588 11.615 1.00 98.00 102 TYR A N 1
ATOM 813 C CA . TYR A 1 102 ? -2.944 -8.494 10.890 1.00 98.00 102 TYR A CA 1
ATOM 814 C C . TYR A 1 102 ? -2.637 -8.454 9.379 1.00 98.00 102 TYR A C 1
ATOM 816 O O . TYR A 1 102 ? -2.826 -7.404 8.751 1.00 98.00 102 TYR A O 1
ATOM 824 N N . PRO A 1 103 ? -2.138 -9.544 8.768 1.00 97.06 103 PRO A N 1
ATOM 825 C CA . PRO A 1 103 ? -1.709 -9.530 7.375 1.00 97.06 103 PRO A CA 1
ATOM 826 C C . PRO A 1 103 ? -2.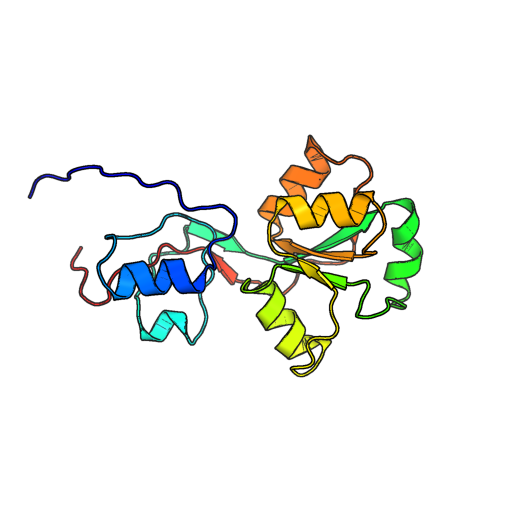890 -9.615 6.410 1.00 97.06 103 PRO A C 1
ATOM 828 O O . PRO A 1 103 ? -3.688 -10.543 6.471 1.00 97.06 103 PRO A O 1
ATOM 831 N N . LEU A 1 104 ? -2.943 -8.676 5.468 1.00 96.31 104 LEU A N 1
ATOM 832 C CA . LEU A 1 104 ? -3.933 -8.621 4.394 1.00 96.31 104 LEU A CA 1
ATOM 833 C C . LEU A 1 104 ? -3.248 -8.896 3.052 1.00 96.31 104 LEU A C 1
ATOM 835 O O . LEU A 1 104 ? -2.095 -8.508 2.841 1.00 96.31 104 LEU A O 1
ATOM 839 N N . LYS A 1 105 ? -3.952 -9.546 2.126 1.00 93.25 105 LYS A N 1
ATOM 840 C CA . LYS A 1 105 ? -3.423 -9.980 0.822 1.00 93.25 105 LYS A CA 1
ATOM 841 C C . LYS A 1 105 ? -3.906 -9.117 -0.334 1.00 93.25 105 LYS A C 1
ATOM 843 O O . LYS A 1 105 ? -3.210 -9.021 -1.342 1.00 93.25 105 LYS A O 1
ATOM 848 N N . THR A 1 106 ? -5.090 -8.515 -0.222 1.00 90.75 106 THR A N 1
ATOM 849 C CA . THR A 1 106 ? -5.671 -7.689 -1.294 1.00 90.75 106 THR A CA 1
ATOM 850 C C . THR A 1 106 ? -6.243 -6.375 -0.773 1.00 90.75 106 THR A C 1
ATOM 852 O O . THR A 1 106 ? -6.576 -6.247 0.401 1.00 90.75 106 THR A O 1
ATOM 855 N N . ALA A 1 107 ? -6.400 -5.390 -1.662 1.00 85.69 107 ALA A N 1
ATOM 856 C CA . ALA A 1 107 ? -7.010 -4.107 -1.308 1.00 85.69 107 ALA A CA 1
ATOM 857 C C . ALA A 1 107 ? -8.481 -4.237 -0.871 1.00 85.69 107 ALA A C 1
ATOM 859 O O . ALA A 1 107 ? -8.920 -3.478 -0.017 1.00 85.69 107 ALA A O 1
ATOM 860 N N . ASN A 1 108 ? -9.232 -5.199 -1.417 1.00 88.44 108 ASN A N 1
ATOM 861 C CA . ASN A 1 108 ? -10.620 -5.434 -1.007 1.00 88.44 108 ASN A CA 1
ATOM 862 C C . ASN A 1 108 ? -10.696 -6.008 0.410 1.00 88.44 108 ASN A C 1
ATOM 864 O O . ASN A 1 108 ? -11.525 -5.563 1.199 1.00 88.44 108 ASN A O 1
ATOM 868 N N . GLU A 1 109 ? -9.791 -6.935 0.733 1.00 94.06 109 GLU A N 1
ATOM 869 C CA . GLU A 1 109 ? -9.706 -7.575 2.051 1.00 94.06 109 GLU A CA 1
ATOM 870 C C . GLU A 1 109 ? -9.516 -6.554 3.176 1.00 94.06 109 GLU A C 1
ATOM 872 O O . GLU A 1 109 ? -10.099 -6.690 4.241 1.00 94.06 109 GLU A O 1
ATOM 877 N N . VAL A 1 110 ? -8.778 -5.470 2.917 1.00 93.69 110 VAL A N 1
ATOM 878 C CA . VAL A 1 110 ? -8.622 -4.352 3.860 1.00 93.69 110 VAL A CA 1
ATOM 879 C C . VAL A 1 110 ? -9.969 -3.824 4.350 1.00 93.69 110 VAL A C 1
ATOM 881 O O . VAL A 1 110 ? -10.172 -3.647 5.551 1.00 93.69 110 VAL A O 1
ATOM 884 N N . TYR A 1 111 ? -10.879 -3.530 3.423 1.00 93.25 111 TYR A N 1
ATOM 885 C CA . TYR A 1 111 ? -12.150 -2.910 3.768 1.00 93.25 111 TYR A CA 1
ATOM 886 C C . TYR A 1 111 ? -13.135 -3.935 4.325 1.00 93.25 111 TYR A C 1
ATOM 888 O O . TYR A 1 111 ? -13.826 -3.621 5.290 1.00 93.25 111 TYR A O 1
ATOM 896 N N . THR A 1 112 ? -13.163 -5.162 3.792 1.00 94.12 112 THR A N 1
ATOM 897 C CA . THR A 1 112 ? -14.031 -6.220 4.335 1.00 94.12 112 THR A CA 1
ATOM 898 C C . THR A 1 112 ? -13.622 -6.593 5.758 1.00 94.12 112 THR A C 1
ATOM 900 O O . THR A 1 112 ? -14.473 -6.574 6.635 1.00 94.12 112 THR A O 1
ATOM 903 N N . SER A 1 113 ? -12.328 -6.766 6.052 1.00 96.50 113 SER A N 1
ATOM 904 C CA . SER A 1 113 ? -11.855 -7.056 7.417 1.00 96.50 113 SER A CA 1
ATOM 905 C C . SER A 1 113 ? -12.131 -5.913 8.405 1.00 96.50 113 SER A C 1
ATOM 907 O O . SER A 1 113 ? -12.331 -6.155 9.599 1.00 96.50 113 SER A O 1
ATOM 909 N N . LEU A 1 114 ? -12.168 -4.657 7.937 1.00 95.25 114 LEU A N 1
ATOM 910 C CA . LEU A 1 114 ? -12.637 -3.532 8.751 1.00 95.25 114 LEU A CA 1
ATOM 911 C C . LEU A 1 114 ? -14.138 -3.620 9.031 1.00 95.25 114 LEU A C 1
ATOM 913 O O . LEU A 1 114 ? -14.542 -3.309 10.145 1.00 95.25 114 LEU A O 1
ATOM 917 N N . ILE A 1 115 ? -14.965 -3.998 8.058 1.00 94.00 115 ILE A N 1
ATOM 918 C CA . ILE A 1 115 ? -16.419 -4.117 8.237 1.00 94.00 115 ILE A CA 1
ATOM 919 C C . ILE A 1 115 ? -16.769 -5.312 9.133 1.00 94.00 115 ILE A C 1
ATOM 921 O O . ILE A 1 115 ? -17.532 -5.146 10.084 1.00 94.00 115 ILE A O 1
ATOM 925 N N . ASP A 1 116 ? -16.138 -6.460 8.896 1.00 94.75 116 ASP A N 1
ATOM 926 C CA . ASP A 1 116 ? -16.379 -7.717 9.615 1.00 94.75 116 ASP A CA 1
ATOM 927 C C . ASP A 1 116 ? -15.855 -7.681 11.063 1.00 94.75 116 ASP A C 1
ATOM 929 O O . ASP A 1 116 ? -16.273 -8.463 11.915 1.00 94.75 116 ASP A O 1
ATOM 933 N N . GLY A 1 117 ? -14.980 -6.720 11.384 1.00 93.56 117 GLY A N 1
ATOM 934 C CA . GLY A 1 117 ? -14.489 -6.495 12.744 1.00 93.56 117 GLY A CA 1
ATOM 935 C C . GLY A 1 117 ? -13.228 -7.281 13.112 1.00 93.56 117 GLY A C 1
ATOM 936 O O . GLY A 1 117 ? -12.785 -7.203 14.266 1.00 93.56 117 GLY A O 1
ATOM 937 N N . ASP A 1 118 ? -12.621 -7.970 12.145 1.00 96.38 118 ASP A N 1
ATOM 938 C CA . ASP A 1 118 ? -11.350 -8.687 12.302 1.00 96.38 118 ASP A CA 1
ATOM 939 C C . ASP A 1 118 ? -10.217 -7.739 12.707 1.00 96.38 118 ASP A C 1
ATOM 941 O O . ASP A 1 118 ? -9.418 -8.037 13.598 1.00 96.38 118 ASP A O 1
ATOM 945 N N . ILE A 1 119 ? -10.205 -6.549 12.103 1.00 96.12 119 ILE A N 1
ATOM 946 C CA . ILE A 1 119 ? -9.273 -5.459 12.403 1.00 96.12 119 ILE A CA 1
ATOM 947 C C . ILE A 1 119 ? -10.034 -4.220 12.872 1.00 96.12 119 ILE A C 1
ATOM 949 O O . ILE A 1 119 ? -11.202 -4.018 12.543 1.00 96.12 119 ILE A O 1
ATOM 953 N N . ASP A 1 120 ? -9.380 -3.369 13.657 1.00 94.31 120 ASP A N 1
ATOM 954 C CA . ASP A 1 120 ? -9.942 -2.077 14.073 1.00 94.31 120 ASP A CA 1
ATOM 955 C C . ASP A 1 120 ? -9.455 -0.931 13.202 1.00 94.31 120 ASP A C 1
ATOM 957 O O . ASP A 1 120 ? -10.192 0.030 12.981 1.00 94.31 120 ASP A O 1
ATOM 961 N N . VAL A 1 121 ? -8.227 -1.041 12.699 1.00 94.88 121 VAL A N 1
ATOM 962 C CA . VAL A 1 121 ? -7.631 -0.036 11.828 1.00 94.88 121 VAL A CA 1
ATOM 963 C C . VAL A 1 121 ? -6.891 -0.668 10.672 1.00 94.88 121 VAL A C 1
ATOM 965 O O . VAL A 1 121 ? -6.374 -1.772 10.796 1.00 94.88 121 VAL A O 1
ATOM 968 N N . ALA A 1 122 ? -6.773 0.076 9.580 1.00 95.69 122 ALA A N 1
ATOM 969 C CA . ALA A 1 122 ? -5.854 -0.239 8.498 1.00 95.69 122 ALA A CA 1
ATOM 970 C C . ALA A 1 122 ? -5.028 0.990 8.103 1.00 95.69 122 ALA A C 1
ATOM 972 O O . ALA A 1 122 ? -5.511 2.124 8.182 1.00 95.69 122 ALA A O 1
ATOM 973 N N . ILE A 1 123 ? -3.789 0.762 7.656 1.00 94.56 123 ILE A N 1
ATOM 974 C CA . ILE A 1 123 ? -2.954 1.798 7.029 1.00 94.56 123 ILE A CA 1
ATOM 975 C C . ILE A 1 123 ? -3.110 1.688 5.514 1.00 94.56 123 ILE A C 1
ATOM 977 O O . ILE A 1 123 ? -2.756 0.671 4.915 1.00 94.56 123 ILE A O 1
ATOM 981 N N . CYS A 1 124 ? -3.648 2.730 4.880 1.00 91.94 124 CYS A N 1
ATOM 982 C CA . CYS A 1 124 ? -4.033 2.693 3.467 1.00 91.94 124 CYS A CA 1
ATOM 983 C C . CYS A 1 124 ? -3.633 3.963 2.725 1.00 91.94 124 CYS A C 1
ATOM 985 O O . CYS A 1 124 ? -3.508 5.040 3.315 1.00 91.94 124 CYS A O 1
ATOM 987 N N . SER A 1 125 ? -3.396 3.847 1.415 1.00 90.44 125 SER A N 1
ATOM 988 C CA . SER A 1 125 ? -3.046 5.008 0.598 1.00 90.44 125 SER A CA 1
ATOM 989 C C . SER A 1 125 ? -4.202 6.004 0.572 1.00 90.44 125 SER A C 1
ATOM 991 O O . SER A 1 125 ? -5.367 5.618 0.445 1.00 90.44 125 SER A O 1
ATOM 993 N N . LYS A 1 126 ? -3.879 7.296 0.673 1.00 91.38 126 LYS A N 1
ATOM 994 C CA . LYS A 1 126 ? -4.856 8.392 0.713 1.00 91.38 126 LYS A CA 1
ATOM 995 C C . LYS A 1 126 ? -5.848 8.319 -0.447 1.00 91.38 126 LYS A C 1
ATOM 997 O O . LYS A 1 126 ? -7.043 8.268 -0.202 1.00 91.38 126 LYS A O 1
ATOM 1002 N N . GLY A 1 127 ? -5.351 8.238 -1.683 1.00 86.56 127 GLY A N 1
ATOM 1003 C CA . GLY A 1 127 ? -6.209 8.248 -2.872 1.00 86.56 127 GLY A CA 1
ATOM 1004 C C . GLY A 1 127 ? -7.212 7.089 -2.906 1.00 86.56 127 GLY A C 1
ATOM 1005 O O . GLY A 1 127 ? -8.393 7.309 -3.153 1.00 86.56 127 GLY A O 1
ATOM 1006 N N . SER A 1 128 ? -6.771 5.865 -2.583 1.00 84.94 128 SER A N 1
ATOM 1007 C CA . SER A 1 128 ? -7.682 4.713 -2.493 1.00 84.94 128 SER A CA 1
ATOM 1008 C C . SER A 1 128 ? -8.684 4.890 -1.354 1.00 84.94 128 SER A C 1
ATOM 1010 O O . SER A 1 128 ? -9.880 4.680 -1.538 1.00 84.94 128 SER A O 1
ATOM 1012 N N . THR A 1 129 ? -8.203 5.325 -0.193 1.00 90.50 129 THR A N 1
ATOM 1013 C CA . THR A 1 129 ? -9.020 5.504 1.010 1.00 90.50 129 THR A CA 1
ATOM 1014 C C . THR A 1 129 ? -10.135 6.521 0.798 1.00 90.50 129 THR A C 1
ATOM 1016 O O . THR A 1 129 ? -11.285 6.239 1.116 1.00 90.50 129 THR A O 1
ATOM 1019 N N . GLU A 1 130 ? -9.812 7.691 0.245 1.00 90.31 130 GLU A N 1
ATOM 1020 C CA . GLU A 1 130 ? -10.782 8.760 -0.007 1.00 90.31 130 GLU A CA 1
ATOM 1021 C C . GLU A 1 130 ? -11.869 8.299 -0.977 1.00 90.31 130 GLU A C 1
ATOM 1023 O O . GLU A 1 130 ? -13.046 8.558 -0.741 1.00 90.31 130 GLU A O 1
ATOM 1028 N N . TYR A 1 131 ? -11.504 7.552 -2.022 1.00 90.75 131 TYR A N 1
ATOM 1029 C CA . TYR A 1 131 ? -12.487 6.978 -2.935 1.00 90.75 131 TYR A CA 1
ATOM 1030 C C . TYR A 1 131 ? -13.422 5.990 -2.222 1.00 90.75 131 TYR A C 1
ATOM 1032 O O . TYR A 1 131 ? -14.641 6.135 -2.302 1.00 90.75 131 TYR A O 1
ATOM 1040 N N . HIS A 1 132 ? -12.870 5.019 -1.491 1.00 91.88 132 HIS A N 1
ATOM 1041 C CA . HIS A 1 132 ? -13.661 3.962 -0.860 1.00 91.88 132 HIS A CA 1
ATOM 1042 C C . HIS A 1 132 ? -14.550 4.485 0.270 1.00 91.88 132 HIS A C 1
ATOM 1044 O O . HIS A 1 132 ? -15.726 4.138 0.326 1.00 91.88 132 HIS A O 1
ATOM 1050 N N . VAL A 1 133 ? -14.026 5.345 1.145 1.00 92.19 133 VAL A N 1
ATOM 1051 C CA . VAL A 1 133 ? -14.787 5.906 2.273 1.00 92.19 133 VAL A CA 1
ATOM 1052 C C . VAL A 1 133 ? -15.904 6.836 1.793 1.00 92.19 133 VAL A C 1
ATOM 1054 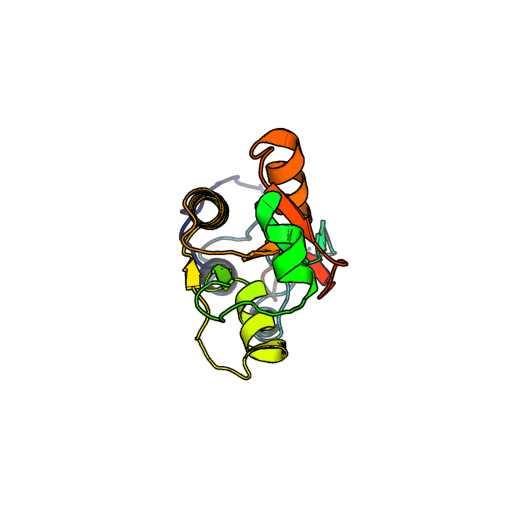O O . VAL A 1 133 ? -17.000 6.798 2.344 1.00 92.19 133 VAL A O 1
ATOM 1057 N N . ASN A 1 134 ? -15.659 7.647 0.756 1.00 91.81 134 ASN A N 1
ATOM 1058 C CA . ASN A 1 134 ? -16.648 8.629 0.302 1.00 91.81 134 ASN A CA 1
ATOM 1059 C C . ASN A 1 134 ? -17.705 8.051 -0.649 1.00 91.81 134 ASN A C 1
ATOM 1061 O O . ASN A 1 134 ? -18.767 8.652 -0.780 1.00 91.81 134 ASN A O 1
ATOM 1065 N N . ASN A 1 135 ? -17.427 6.927 -1.323 1.00 92.94 135 ASN A N 1
ATOM 1066 C CA . ASN A 1 135 ? -18.304 6.411 -2.384 1.00 92.94 135 ASN A CA 1
ATOM 1067 C C . ASN A 1 135 ? -18.815 4.980 -2.161 1.00 92.94 135 ASN A C 1
ATOM 1069 O O . ASN A 1 135 ? -19.785 4.600 -2.809 1.00 92.94 135 ASN A O 1
ATOM 1073 N N . ILE A 1 136 ? -18.175 4.173 -1.304 1.00 93.00 136 ILE A N 1
ATOM 1074 C CA . ILE A 1 136 ? -18.487 2.737 -1.169 1.00 93.00 136 ILE A CA 1
ATOM 1075 C C . ILE A 1 136 ? -18.855 2.377 0.273 1.00 93.00 136 ILE A C 1
ATOM 1077 O O . ILE A 1 136 ? -19.915 1.807 0.518 1.00 93.00 136 ILE A O 1
ATOM 1081 N N . TYR A 1 137 ? -17.999 2.713 1.239 1.00 91.62 137 TYR A N 1
ATOM 1082 C CA . TYR A 1 137 ? -18.120 2.264 2.626 1.00 91.62 137 TYR A CA 1
ATOM 1083 C C . TYR A 1 137 ? -18.426 3.426 3.572 1.00 91.62 137 TYR A C 1
ATOM 1085 O O . TYR A 1 137 ? -17.550 3.927 4.280 1.00 91.62 137 TYR A O 1
ATOM 1093 N N . CYS A 1 138 ? -19.699 3.818 3.623 1.00 90.56 138 CYS A N 1
ATOM 1094 C CA . CYS A 1 138 ? -20.179 4.943 4.429 1.00 90.56 138 CYS A CA 1
ATOM 1095 C C . CYS A 1 138 ? -19.964 4.774 5.943 1.00 90.56 138 CYS A C 1
ATOM 1097 O O . CYS A 1 138 ? -19.987 5.770 6.665 1.00 90.56 138 CYS A O 1
ATOM 1099 N N . ASP A 1 139 ? -19.755 3.554 6.442 1.00 92.50 139 ASP A N 1
ATOM 1100 C CA . ASP A 1 139 ? -19.514 3.275 7.867 1.00 92.50 139 ASP A CA 1
ATOM 1101 C C . ASP A 1 139 ? -18.040 3.384 8.273 1.00 92.50 139 ASP A C 1
ATOM 1103 O O . ASP A 1 139 ? -17.702 3.350 9.464 1.00 92.50 139 ASP A O 1
ATOM 1107 N N . LEU A 1 140 ? -17.155 3.552 7.290 1.00 94.31 140 LEU A N 1
ATOM 1108 C CA . LEU A 1 140 ? -15.738 3.791 7.506 1.00 94.31 140 LEU A CA 1
ATOM 1109 C C . LEU A 1 140 ? -15.443 5.292 7.558 1.00 94.31 140 LEU A C 1
ATOM 1111 O O . LEU A 1 140 ? -16.215 6.139 7.107 1.00 94.31 140 LEU A O 1
ATOM 1115 N N . MET A 1 141 ? -14.311 5.633 8.159 1.00 93.38 141 MET A N 1
ATOM 1116 C CA . MET A 1 141 ? -13.777 6.987 8.188 1.00 93.38 141 MET A CA 1
ATOM 1117 C C . MET A 1 141 ? -12.258 6.971 8.331 1.00 93.38 141 MET A C 1
ATOM 1119 O O . MET A 1 141 ? -11.670 5.992 8.794 1.00 93.38 141 MET A O 1
ATOM 1123 N N . THR A 1 142 ? -11.624 8.092 7.997 1.00 92.38 142 THR A N 1
ATOM 1124 C CA . THR A 1 142 ? -10.209 8.320 8.296 1.00 92.38 142 THR A CA 1
ATOM 1125 C C . THR A 1 142 ? -10.019 8.992 9.650 1.00 92.38 142 THR A C 1
ATOM 1127 O O . THR A 1 142 ? -10.795 9.877 10.018 1.00 92.38 142 THR A O 1
ATOM 1130 N N . VAL A 1 143 ? -8.951 8.638 10.365 1.00 90.19 143 VAL A N 1
ATOM 1131 C CA . VAL A 1 143 ? -8.558 9.285 11.628 1.00 90.19 143 VAL A CA 1
ATOM 1132 C C . VAL A 1 143 ? -7.120 9.794 11.534 1.00 90.19 143 VAL A C 1
ATOM 1134 O O . VAL A 1 143 ? -6.267 9.169 10.909 1.00 90.19 143 VAL A O 1
ATOM 1137 N N . GLY A 1 144 ? -6.858 10.937 12.173 1.00 86.75 144 GLY A N 1
ATOM 1138 C CA . GLY A 1 144 ? -5.534 11.553 12.222 1.00 86.75 144 GLY A CA 1
ATOM 1139 C C . GLY A 1 144 ? -5.149 12.321 10.954 1.00 86.75 144 GLY A C 1
ATOM 1140 O O . GLY A 1 144 ? -5.961 12.564 10.055 1.00 86.75 144 GLY A O 1
ATOM 1141 N N . VAL A 1 145 ? -3.886 12.740 10.912 1.00 89.44 145 VAL A N 1
ATOM 1142 C CA . VAL A 1 145 ? -3.286 13.447 9.773 1.00 89.44 145 VAL A CA 1
ATOM 1143 C C . VAL A 1 145 ? -2.702 12.462 8.759 1.00 89.44 145 VAL A C 1
ATOM 1145 O O . VAL A 1 145 ? -2.541 11.277 9.043 1.00 89.44 145 VAL A O 1
ATOM 1148 N N . GLU A 1 146 ? -2.424 12.944 7.551 1.00 93.12 146 GLU A N 1
ATOM 1149 C CA . GLU A 1 146 ? -1.662 12.169 6.573 1.00 93.12 146 GLU A CA 1
ATOM 1150 C C . GLU A 1 146 ? -0.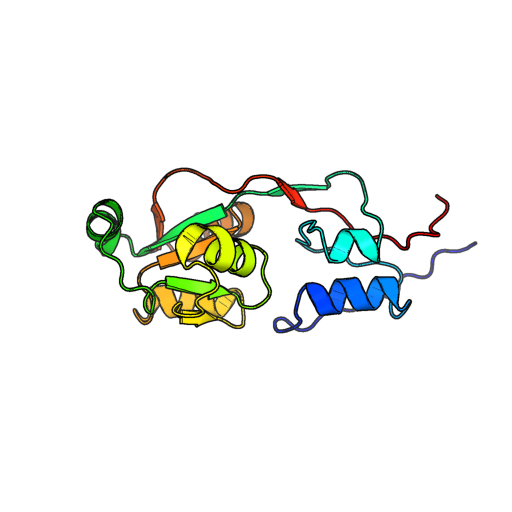202 12.030 7.004 1.00 93.12 146 GLU A C 1
ATOM 1152 O O . GLU A 1 146 ? 0.337 12.895 7.692 1.00 93.12 146 GLU A O 1
ATOM 1157 N N . PHE A 1 147 ? 0.425 10.922 6.617 1.00 92.31 147 PHE A N 1
ATOM 1158 C CA . PHE A 1 147 ? 1.812 10.632 6.968 1.00 92.31 147 PHE A CA 1
ATOM 1159 C C . PHE A 1 147 ? 2.535 9.875 5.856 1.00 92.31 147 PHE A C 1
ATOM 1161 O O . PHE A 1 147 ? 1.928 9.400 4.889 1.00 92.31 147 PHE A O 1
ATOM 1168 N N . ALA A 1 148 ? 3.859 9.773 6.021 1.00 89.62 148 ALA A N 1
ATOM 1169 C CA . ALA A 1 148 ? 4.771 9.090 5.110 1.00 89.62 148 ALA A CA 1
ATOM 1170 C C . ALA A 1 148 ? 4.543 9.521 3.655 1.00 89.62 148 ALA A C 1
ATOM 1172 O O . ALA A 1 148 ? 4.164 8.712 2.813 1.00 89.62 148 ALA A O 1
ATOM 1173 N N . HIS A 1 149 ? 4.747 10.805 3.365 1.00 91.38 149 HIS A N 1
ATOM 1174 C CA . HIS A 1 149 ? 4.536 11.387 2.040 1.00 91.38 149 HIS A CA 1
ATOM 1175 C C . HIS A 1 149 ? 5.535 10.853 1.001 1.00 91.38 149 HIS A C 1
ATOM 1177 O O . HIS A 1 149 ? 6.610 10.358 1.335 1.00 91.38 149 HIS A O 1
ATOM 1183 N N . GLY A 1 150 ? 5.167 10.926 -0.273 1.00 90.19 150 GLY A N 1
ATOM 1184 C CA . GLY A 1 150 ? 6.016 10.573 -1.406 1.00 90.19 150 GLY A CA 1
ATOM 1185 C C . GLY A 1 150 ? 5.258 10.730 -2.718 1.00 90.19 150 GLY A C 1
ATOM 1186 O O . GLY A 1 150 ? 4.313 11.511 -2.806 1.00 90.19 150 GLY A O 1
ATOM 1187 N N . SER A 1 151 ? 5.625 9.950 -3.724 1.00 91.25 151 SER A N 1
ATOM 1188 C CA . SER A 1 151 ? 4.947 9.928 -5.018 1.00 91.25 151 SER A CA 1
ATOM 1189 C C . SER A 1 151 ? 4.847 8.510 -5.569 1.00 91.25 151 SER A C 1
ATOM 1191 O O . SER A 1 151 ? 5.613 7.617 -5.195 1.00 91.25 151 SER A O 1
ATOM 1193 N N . TYR A 1 152 ? 3.865 8.311 -6.443 1.00 92.69 152 TYR A N 1
ATOM 1194 C CA . TYR A 1 152 ? 3.824 7.186 -7.363 1.00 92.69 152 TYR A CA 1
ATOM 1195 C C . TYR A 1 152 ? 4.508 7.579 -8.670 1.00 92.69 152 TYR A C 1
ATOM 1197 O O . TYR A 1 152 ? 4.353 8.709 -9.147 1.00 92.69 152 TYR A O 1
ATOM 1205 N N . GLN A 1 153 ? 5.269 6.642 -9.224 1.00 92.44 153 GLN A N 1
ATOM 1206 C CA . GLN A 1 153 ? 6.041 6.809 -10.450 1.00 92.44 153 GLN A CA 1
ATOM 1207 C C . GLN A 1 153 ? 5.993 5.529 -11.272 1.00 92.44 153 GLN A C 1
ATOM 1209 O O . GLN A 1 153 ? 5.782 4.438 -10.740 1.00 92.44 153 GLN A O 1
ATOM 1214 N N . ILE A 1 154 ? 6.192 5.677 -12.576 1.00 93.44 154 ILE A N 1
ATOM 1215 C CA . ILE A 1 154 ? 6.228 4.561 -13.511 1.00 93.44 154 ILE A CA 1
ATOM 1216 C C . ILE A 1 154 ? 7.655 4.002 -13.500 1.00 93.44 154 ILE A C 1
ATOM 1218 O O . ILE A 1 154 ? 8.580 4.762 -13.791 1.00 93.44 154 ILE A O 1
ATOM 1222 N N . PRO A 1 155 ? 7.869 2.722 -13.150 1.00 93.88 155 PRO A N 1
ATOM 1223 C CA . PRO A 1 155 ? 9.175 2.094 -13.274 1.00 93.88 155 PRO A CA 1
ATOM 1224 C C . PRO A 1 155 ? 9.538 1.890 -14.749 1.00 93.88 155 PRO A C 1
ATOM 1226 O O . PRO A 1 155 ? 8.738 1.412 -15.561 1.00 93.88 155 PRO A O 1
ATOM 1229 N N . LEU A 1 156 ? 10.769 2.252 -15.068 1.00 93.06 156 LEU A N 1
ATOM 1230 C CA . LEU A 1 156 ? 11.380 2.246 -16.386 1.00 93.06 156 LEU A CA 1
ATOM 1231 C C . LEU A 1 156 ? 12.654 1.401 -16.316 1.00 93.06 156 LEU A C 1
ATOM 1233 O O . LEU A 1 156 ? 13.301 1.307 -15.274 1.00 93.06 156 LEU A O 1
ATOM 1237 N N . ARG A 1 157 ? 13.052 0.781 -17.423 1.00 91.38 157 ARG A N 1
ATOM 1238 C CA . ARG A 1 157 ? 14.357 0.110 -17.476 1.00 91.38 157 ARG A CA 1
ATOM 1239 C C . ARG A 1 157 ? 15.486 1.145 -17.375 1.00 91.38 157 ARG A C 1
ATOM 1241 O O . ARG A 1 157 ? 15.350 2.236 -17.916 1.00 91.38 157 ARG A O 1
ATOM 1248 N N . GLN A 1 158 ? 16.596 0.783 -16.728 1.00 87.31 158 GLN A N 1
ATOM 1249 C CA . GLN A 1 158 ? 17.752 1.678 -16.531 1.00 87.31 158 GLN A CA 1
ATOM 1250 C C . GLN A 1 158 ? 18.459 2.084 -17.837 1.00 87.31 158 GLN A C 1
ATOM 1252 O O . GLN A 1 158 ? 19.201 3.057 -17.886 1.00 87.31 158 GLN A O 1
ATOM 1257 N N . ASP A 1 159 ? 18.247 1.329 -18.913 1.00 81.44 159 ASP A N 1
ATOM 1258 C CA . ASP A 1 159 ? 18.784 1.589 -20.250 1.00 81.44 159 ASP A CA 1
ATOM 1259 C C . ASP A 1 159 ? 17.750 2.226 -21.190 1.00 81.44 159 ASP A C 1
ATOM 1261 O O . ASP A 1 159 ? 17.956 2.269 -22.406 1.00 81.44 159 ASP A O 1
ATOM 1265 N N . TRP A 1 160 ? 16.619 2.702 -20.659 1.00 78.75 160 TRP A N 1
ATOM 1266 C CA . TRP A 1 160 ? 15.559 3.248 -21.494 1.00 78.75 160 TRP A CA 1
ATOM 1267 C C . TRP A 1 160 ? 15.925 4.651 -21.991 1.00 78.75 160 TRP A C 1
ATOM 1269 O O . TRP A 1 160 ? 15.799 5.651 -21.290 1.00 78.75 160 TRP A O 1
ATOM 1279 N N . VAL A 1 161 ? 16.387 4.710 -23.239 1.00 63.28 161 VAL A N 1
ATOM 1280 C CA . VAL A 1 161 ? 16.625 5.957 -23.970 1.00 63.28 161 VAL A CA 1
ATOM 1281 C C . VAL A 1 161 ? 15.275 6.478 -24.472 1.00 63.28 161 VAL A C 1
ATOM 1283 O O . VAL A 1 161 ? 14.597 5.772 -25.221 1.00 63.28 161 VAL A O 1
ATOM 1286 N N . TYR A 1 162 ? 14.866 7.661 -24.004 1.00 57.06 162 TYR A N 1
ATOM 1287 C CA . TYR A 1 162 ? 13.668 8.371 -24.475 1.00 57.06 162 TYR A CA 1
ATOM 1288 C C . TYR A 1 162 ? 13.769 8.743 -25.957 1.00 57.06 162 TYR A C 1
ATOM 1290 O O . TYR A 1 162 ? 14.874 9.147 -26.389 1.00 57.06 162 TYR A O 1
#

Radius of gyration: 17.25 Å; chains: 1; bounding box: 39×24×57 Å

Foldseek 3Di:
DDDDDDDDDDDQQDALVVQLVCCLVVVDFWDDDQRFDDPVSVVRWDWDPFPFKKWKFKKFFPVCQVVVVVVDFFQQQEEEEPNDVSVVCCCVPPVVNDPSHNYDRGPVSQVVCRVVVSHGIYIDIPVVCCCCCVPPNVRMDTHDDIDDIDGGTMTGGPPDDD

Secondary structure (DSSP, 8-state):
--------PPPTT--HHHHHHHHHTTSSS---S-PBP-TTGGGT-EE-S-SEEEEEEEEEEGGGHHHHHTT---GGGEEEETTSHHHHHHIIIIITT---SEEE-SHHHHHHHHHHTS-SEEEEEHHHHHHHHHHT-TTEEEEEEEEEEEEE--EE-TT---

Sequence (162 aa):
MSFRPVIIIAKPTIQYNELVDGVANRLFDTVMTSVAINAKRNKIVDFSAAIFPRAYRIVTRKPKSNDIRNGKILPNRIGILVGSQAEEYYLYSISQDKKDYYPLKTANEVYTSLIDGDIDVAICSKGSTEYHVNNIYCDLMTVGVEFAHGSYQIPLRQDWVY